Protein AF-A0A6A5AWB8-F1 (afdb_monomer_lite)

Secondary structure (DSSP, 8-state):
-EEEEES-PPP-SSTT-HHHHHHHHHHHHHHTTPPEEEES-HHHHHHHTT-SS--SEEEE---TT-HHHHHHHHHHHHHHHSS-PPP--GGGSSSTTS-S----

Sequence (104 aa):
VCLLVAYNIDECAAEGGLDDKVMELIDLARLHNTPVIFSLSKRKLGKALLKTIRVSCVGVYNVDGANELWADLKKKVAALQANPPPQPDCVTAALEMSECTVLP

Structure (mmCIF, N/CA/C/O backbone):
data_AF-A0A6A5AWB8-F1
#
_entry.id   AF-A0A6A5AWB8-F1
#
loop_
_atom_site.group_PDB
_atom_site.id
_atom_site.type_symbol
_atom_site.label_atom_id
_atom_site.label_alt_id
_atom_site.label_comp_id
_atom_site.label_asym_id
_atom_site.label_entity_id
_atom_site.label_seq_id
_atom_site.pdbx_PDB_ins_code
_atom_site.Cartn_x
_atom_site.Cartn_y
_atom_site.Cartn_z
_atom_site.occupancy
_atom_site.B_iso_or_equiv
_atom_site.auth_seq_id
_atom_site.auth_comp_id
_atom_site.auth_asym_id
_atom_site.auth_atom_id
_atom_site.pdbx_PDB_model_num
ATOM 1 N N . VAL A 1 1 ? -7.026 -7.494 7.578 1.00 82.56 1 VAL A N 1
ATOM 2 C CA . VAL A 1 1 ? -6.302 -7.616 6.296 1.00 82.56 1 VAL A CA 1
ATOM 3 C C . VAL A 1 1 ? -6.437 -6.315 5.517 1.00 82.56 1 VAL A C 1
ATOM 5 O O . VAL A 1 1 ? -7.485 -5.687 5.616 1.00 82.56 1 VAL A O 1
ATOM 8 N N . CYS A 1 2 ? -5.388 -5.881 4.822 1.00 87.44 2 CYS A N 1
ATOM 9 C CA . CYS A 1 2 ? -5.352 -4.667 4.001 1.00 87.44 2 CYS A CA 1
ATOM 10 C C . CYS A 1 2 ? -4.475 -4.878 2.776 1.00 87.44 2 CYS A C 1
ATOM 12 O O . CYS A 1 2 ? -3.475 -5.594 2.866 1.00 87.44 2 CYS A O 1
ATOM 14 N N . LEU A 1 3 ? -4.789 -4.180 1.686 1.00 89.62 3 LEU A N 1
ATOM 15 C CA . LEU A 1 3 ? -3.925 -4.099 0.521 1.00 89.62 3 LEU A CA 1
ATOM 16 C C . LEU A 1 3 ? -3.285 -2.711 0.405 1.00 89.62 3 LEU A C 1
ATOM 18 O O . LEU A 1 3 ? -3.981 -1.700 0.420 1.00 89.62 3 LEU A O 1
ATOM 22 N N . LEU A 1 4 ? -1.960 -2.667 0.272 1.00 89.94 4 LEU A N 1
ATOM 23 C CA . LEU A 1 4 ? -1.191 -1.459 -0.019 1.00 89.94 4 LEU A CA 1
ATOM 24 C C . LEU A 1 4 ? -0.654 -1.529 -1.446 1.00 89.94 4 LEU A C 1
ATOM 26 O O . LEU A 1 4 ? -0.004 -2.505 -1.812 1.00 89.94 4 LEU A O 1
ATOM 30 N N . VAL A 1 5 ? -0.878 -0.480 -2.229 1.00 89.75 5 VAL A N 1
ATOM 31 C CA . VAL A 1 5 ? -0.484 -0.407 -3.640 1.00 89.75 5 VAL A CA 1
ATOM 32 C C . VAL A 1 5 ? 0.388 0.828 -3.862 1.00 89.75 5 VAL A C 1
ATOM 34 O O . VAL A 1 5 ? 0.099 1.901 -3.339 1.00 89.75 5 VAL A O 1
ATOM 37 N N . ALA A 1 6 ? 1.489 0.698 -4.596 1.00 89.00 6 ALA A N 1
ATOM 38 C CA . ALA A 1 6 ? 2.326 1.835 -4.966 1.00 89.00 6 ALA A CA 1
ATOM 39 C C . ALA A 1 6 ? 1.607 2.722 -5.997 1.00 89.00 6 ALA A C 1
ATOM 41 O O . ALA A 1 6 ? 0.996 2.203 -6.922 1.00 89.00 6 ALA A O 1
ATOM 42 N N . TYR A 1 7 ? 1.746 4.050 -5.914 1.00 85.50 7 TYR A N 1
ATOM 43 C CA . TYR A 1 7 ? 1.131 4.961 -6.903 1.00 85.50 7 TYR A CA 1
ATOM 44 C C . TYR A 1 7 ? 1.783 4.931 -8.294 1.00 85.50 7 TYR A C 1
ATOM 46 O O . TYR A 1 7 ? 1.268 5.510 -9.240 1.00 85.50 7 TYR A O 1
ATOM 54 N N . ASN A 1 8 ? 2.970 4.345 -8.411 1.00 84.81 8 ASN A N 1
ATOM 55 C CA . ASN A 1 8 ? 3.755 4.333 -9.637 1.00 84.81 8 ASN A CA 1
ATOM 56 C C . ASN A 1 8 ? 3.954 2.872 -9.997 1.00 84.81 8 ASN A C 1
ATOM 58 O O . ASN A 1 8 ? 4.986 2.346 -9.618 1.00 84.81 8 ASN A O 1
ATOM 62 N N . ILE A 1 9 ? 2.956 2.197 -10.571 1.00 79.19 9 ILE A N 1
ATOM 63 C CA . ILE A 1 9 ? 3.092 0.837 -11.125 1.00 79.19 9 ILE A CA 1
ATOM 64 C C . ILE A 1 9 ? 3.670 0.964 -12.541 1.00 79.19 9 ILE 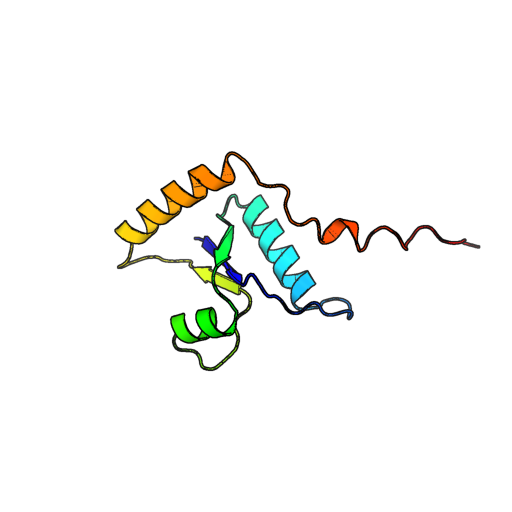A C 1
ATOM 66 O O . ILE A 1 9 ? 3.463 1.983 -13.187 1.00 79.19 9 ILE A O 1
ATOM 70 N N . ASP A 1 10 ? 4.473 -0.015 -12.968 1.00 79.88 10 ASP A N 1
ATOM 71 C CA . ASP A 1 10 ? 4.975 -0.015 -14.349 1.00 79.88 10 ASP A CA 1
ATOM 72 C C . ASP A 1 10 ? 3.893 -0.702 -15.175 1.00 79.88 10 ASP A C 1
ATOM 74 O O . ASP A 1 10 ? 3.542 -1.840 -14.856 1.00 79.88 10 ASP A O 1
ATOM 78 N N . GLU A 1 11 ? 3.368 -0.004 -16.172 1.00 76.62 11 GLU A N 1
ATOM 79 C CA . GLU A 1 11 ? 2.449 -0.574 -17.155 1.00 76.62 11 GLU A CA 1
ATOM 80 C C . GLU A 1 11 ? 3.237 -1.491 -18.088 1.00 76.62 11 GLU A C 1
ATOM 82 O O . GLU A 1 11 ? 4.357 -1.166 -18.506 1.00 76.62 11 GLU A O 1
ATOM 87 N N . CYS A 1 12 ? 2.683 -2.662 -18.384 1.00 76.38 12 CYS A N 1
ATOM 88 C CA . CYS A 1 12 ? 3.315 -3.620 -19.271 1.00 76.38 12 CYS A CA 1
ATOM 89 C C . CYS A 1 12 ? 2.359 -3.923 -20.419 1.00 76.38 12 CYS A C 1
ATOM 91 O O . CYS A 1 12 ? 1.304 -4.496 -20.213 1.00 76.38 12 CYS A O 1
ATOM 93 N N . ALA A 1 13 ? 2.750 -3.590 -21.651 1.00 66.69 13 ALA A N 1
ATOM 94 C CA . ALA A 1 13 ? 1.927 -3.838 -22.841 1.00 66.69 13 ALA A CA 1
ATOM 95 C C . ALA A 1 13 ? 1.800 -5.332 -23.220 1.00 66.69 13 ALA A C 1
ATOM 97 O O . ALA A 1 13 ? 1.239 -5.657 -24.263 1.00 66.69 13 ALA A O 1
ATOM 98 N N . ALA A 1 14 ? 2.379 -6.235 -22.425 1.00 74.56 14 ALA A N 1
ATOM 99 C CA . ALA A 1 14 ? 2.276 -7.673 -22.619 1.00 74.56 14 ALA A CA 1
ATOM 100 C C . ALA A 1 14 ? 1.090 -8.214 -21.816 1.00 74.56 14 ALA A C 1
ATOM 102 O O . ALA A 1 14 ? 0.958 -7.891 -20.638 1.00 74.56 14 ALA A O 1
ATOM 103 N N . GLU A 1 15 ? 0.277 -9.074 -22.434 1.00 74.19 15 GLU A N 1
ATOM 104 C CA . GLU A 1 15 ? -0.847 -9.731 -21.761 1.00 74.19 15 GLU A CA 1
ATOM 105 C C . GLU A 1 15 ? -0.386 -10.479 -20.500 1.00 74.19 15 GLU A C 1
ATOM 107 O O . GLU A 1 15 ? 0.545 -11.292 -20.542 1.00 74.19 15 GLU A O 1
ATOM 112 N N . GLY A 1 16 ? -1.053 -10.225 -19.371 1.00 74.94 16 GLY A N 1
ATOM 113 C CA . GLY A 1 16 ? -0.691 -10.814 -18.083 1.00 74.94 16 GLY A CA 1
ATOM 114 C C . GLY A 1 16 ? 0.439 -10.064 -17.378 1.00 74.94 16 GLY A C 1
ATOM 115 O O . GLY A 1 16 ? 1.203 -10.668 -16.617 1.00 74.94 16 GLY A O 1
ATOM 116 N N . GLY A 1 17 ? 0.543 -8.761 -17.635 1.00 82.94 17 GLY A N 1
ATOM 117 C CA . GLY A 1 17 ? 1.504 -7.865 -17.020 1.00 82.94 17 GLY A CA 1
ATOM 118 C C . GLY A 1 17 ? 1.333 -7.731 -15.505 1.00 82.94 17 GLY A C 1
ATOM 119 O O . GLY A 1 17 ? 0.396 -8.230 -14.872 1.00 82.94 17 GLY A O 1
ATOM 120 N N . LEU A 1 18 ? 2.292 -7.052 -14.876 1.00 82.44 18 LEU A N 1
ATOM 121 C CA . LEU A 1 18 ? 2.237 -6.796 -13.435 1.00 82.44 18 LEU A CA 1
ATOM 122 C C . LEU A 1 18 ? 1.059 -5.882 -13.065 1.00 82.44 18 LEU A C 1
ATOM 124 O O . LEU A 1 18 ? 0.493 -6.018 -11.985 1.00 82.44 18 LEU A O 1
ATOM 128 N N . ASP A 1 19 ? 0.716 -4.956 -13.949 1.00 84.25 19 ASP A N 1
ATOM 129 C CA . ASP A 1 19 ? -0.459 -4.094 -13.899 1.00 84.25 19 ASP A CA 1
ATOM 130 C C . ASP A 1 19 ? -1.765 -4.889 -13.929 1.00 84.25 19 ASP A C 1
ATOM 132 O O . ASP A 1 19 ? -2.573 -4.709 -13.016 1.00 84.25 19 ASP A O 1
ATOM 136 N N . ASP A 1 20 ? -1.920 -5.832 -14.863 1.00 86.31 20 ASP A N 1
ATOM 137 C CA . ASP A 1 20 ? -3.105 -6.702 -14.937 1.00 86.31 20 ASP A CA 1
ATOM 138 C C . ASP A 1 20 ? -3.320 -7.454 -13.620 1.00 86.31 20 ASP A C 1
ATOM 140 O O . ASP A 1 20 ? -4.417 -7.487 -13.059 1.00 86.31 20 ASP A O 1
ATOM 144 N N . LYS A 1 21 ? -2.241 -8.024 -13.069 1.00 87.00 21 LYS A N 1
ATOM 145 C CA . LYS A 1 21 ? -2.299 -8.766 -11.803 1.00 87.00 21 LYS A CA 1
ATOM 146 C C . LYS A 1 21 ? -2.575 -7.886 -10.600 1.00 87.00 21 LYS A C 1
ATOM 148 O O . LYS A 1 21 ? -3.252 -8.324 -9.672 1.00 87.00 21 LYS A O 1
ATOM 153 N N . VAL A 1 22 ? -2.071 -6.657 -10.584 1.00 87.88 22 VAL A N 1
ATOM 154 C CA . VAL A 1 22 ? -2.396 -5.717 -9.507 1.00 87.88 22 VAL A CA 1
ATOM 155 C C . VAL A 1 22 ? -3.851 -5.261 -9.614 1.00 87.88 22 VAL A C 1
ATOM 157 O O . VAL A 1 22 ? -4.504 -5.150 -8.577 1.00 87.88 22 VAL A O 1
ATOM 160 N N . MET A 1 23 ? -4.374 -5.060 -10.825 1.00 86.81 23 MET A N 1
ATOM 161 C CA . MET A 1 23 ? -5.781 -4.726 -11.049 1.00 86.81 23 MET A CA 1
ATOM 162 C C . MET A 1 23 ? -6.702 -5.866 -10.591 1.00 86.81 23 MET A C 1
ATOM 164 O O . MET A 1 23 ? -7.580 -5.629 -9.764 1.00 86.81 23 MET A O 1
ATOM 168 N N . GLU A 1 24 ? -6.406 -7.111 -10.981 1.00 88.56 24 GLU A N 1
ATOM 169 C CA . GLU A 1 24 ? -7.109 -8.314 -10.507 1.00 88.56 24 GLU A CA 1
ATOM 170 C C . GLU A 1 24 ? -7.135 -8.379 -8.968 1.00 88.56 24 GLU A C 1
ATOM 172 O O . GLU A 1 24 ? -8.160 -8.660 -8.345 1.00 88.56 24 GLU A O 1
ATOM 177 N N . LEU A 1 25 ? -6.017 -8.049 -8.319 1.00 88.56 25 LEU A N 1
ATOM 178 C CA . LEU A 1 25 ? -5.908 -8.083 -6.863 1.00 88.56 25 LEU A CA 1
ATOM 179 C C . LEU A 1 25 ? -6.696 -6.956 -6.172 1.00 88.56 25 LEU A C 1
ATOM 181 O O . LEU A 1 25 ? -7.200 -7.147 -5.063 1.00 88.56 25 LEU A O 1
ATOM 185 N N . ILE A 1 26 ? -6.822 -5.793 -6.816 1.00 87.81 26 ILE A N 1
ATOM 186 C CA . ILE A 1 26 ? -7.678 -4.692 -6.356 1.00 87.81 26 ILE A CA 1
ATOM 187 C C . ILE A 1 26 ? -9.152 -5.096 -6.465 1.00 87.81 26 ILE A C 1
ATOM 189 O O . ILE A 1 26 ? -9.911 -4.851 -5.525 1.00 87.81 26 ILE A O 1
ATOM 193 N N . ASP A 1 27 ? -9.547 -5.751 -7.554 1.00 88.38 27 ASP A N 1
ATOM 194 C CA . ASP A 1 27 ? -10.920 -6.216 -7.757 1.00 88.38 27 ASP A CA 1
ATOM 195 C C . ASP A 1 27 ? -11.305 -7.302 -6.751 1.00 88.38 27 ASP A C 1
ATOM 197 O O . ASP A 1 27 ? -12.357 -7.216 -6.112 1.00 88.38 27 ASP A O 1
ATOM 201 N N . LEU A 1 28 ? -10.409 -8.261 -6.500 1.00 88.00 28 LEU A N 1
ATOM 202 C CA . LEU A 1 28 ? -10.587 -9.248 -5.434 1.00 88.00 28 LEU A CA 1
ATOM 203 C C . LEU A 1 28 ? -10.676 -8.579 -4.056 1.00 88.00 28 LEU A C 1
ATOM 205 O O . LEU A 1 28 ? -11.545 -8.920 -3.251 1.00 88.00 28 LEU A O 1
ATOM 209 N N . ALA A 1 29 ? -9.823 -7.593 -3.766 1.00 85.44 29 ALA A N 1
ATOM 210 C CA . ALA A 1 29 ? -9.881 -6.875 -2.496 1.00 85.44 29 ALA A CA 1
ATOM 211 C C . ALA A 1 29 ? -11.222 -6.147 -2.315 1.00 85.44 29 ALA A C 1
ATOM 213 O O . ALA A 1 29 ? -11.795 -6.200 -1.226 1.00 85.44 29 ALA A O 1
ATOM 214 N N . ARG A 1 30 ? -11.759 -5.532 -3.375 1.00 84.06 30 ARG A N 1
ATOM 215 C CA . ARG A 1 30 ? -13.084 -4.892 -3.368 1.00 84.06 30 ARG A CA 1
ATOM 216 C C . ARG A 1 30 ? -14.205 -5.902 -3.149 1.00 84.06 30 ARG A C 1
ATOM 218 O O . ARG A 1 30 ? -15.054 -5.662 -2.296 1.00 84.06 30 ARG A O 1
ATOM 225 N N . LEU A 1 31 ? -14.168 -7.046 -3.835 1.00 86.88 31 LEU A N 1
ATOM 226 C CA . LEU A 1 31 ? -15.141 -8.129 -3.657 1.00 86.88 31 LEU A CA 1
ATOM 227 C C . LEU A 1 31 ? -15.189 -8.616 -2.199 1.00 86.88 31 LEU A C 1
ATOM 229 O O . LEU A 1 31 ? -16.257 -8.874 -1.648 1.00 86.88 31 LEU A O 1
ATOM 233 N N . HIS A 1 32 ? -14.028 -8.682 -1.549 1.00 84.88 32 HIS A N 1
ATOM 234 C CA . HIS A 1 32 ? -13.897 -9.082 -0.150 1.00 84.88 32 HIS A CA 1
ATOM 235 C C . HIS A 1 32 ? -14.025 -7.923 0.855 1.00 84.88 32 HIS A C 1
ATOM 237 O O . HIS A 1 32 ? -13.744 -8.123 2.038 1.00 84.88 32 HIS A O 1
ATOM 243 N N . ASN A 1 33 ? -14.430 -6.719 0.428 1.00 82.50 33 ASN A N 1
ATOM 244 C CA . ASN A 1 33 ? -14.512 -5.511 1.266 1.00 82.50 33 ASN A CA 1
ATOM 245 C C . ASN A 1 33 ? -13.213 -5.211 2.047 1.00 82.50 33 ASN A C 1
ATOM 247 O O . ASN A 1 33 ? -13.226 -4.684 3.161 1.00 82.50 33 ASN A O 1
ATOM 251 N N . THR A 1 34 ? -12.067 -5.576 1.475 1.00 85.19 34 THR A N 1
ATOM 252 C CA . THR A 1 34 ? -10.749 -5.304 2.041 1.00 85.19 34 THR A CA 1
ATOM 253 C C . THR A 1 34 ? -10.296 -3.908 1.614 1.00 85.19 34 THR A C 1
ATOM 255 O O . THR A 1 34 ? -10.317 -3.598 0.422 1.00 85.19 34 THR A O 1
ATOM 258 N N . PRO A 1 35 ? -9.846 -3.052 2.549 1.00 85.44 35 PRO A N 1
ATOM 259 C CA . PRO A 1 35 ? -9.401 -1.711 2.206 1.00 85.44 35 PRO A CA 1
ATOM 260 C C . PRO A 1 35 ? -8.171 -1.768 1.295 1.00 85.44 35 PRO A C 1
ATOM 262 O O . PRO A 1 35 ? -7.155 -2.386 1.631 1.00 85.44 35 PRO A O 1
ATOM 265 N N . VAL A 1 36 ? -8.274 -1.083 0.158 1.00 86.44 36 VAL A N 1
ATOM 266 C CA . VAL A 1 36 ? -7.167 -0.822 -0.765 1.00 86.44 36 VAL A CA 1
ATOM 267 C C . VAL A 1 36 ? -6.654 0.587 -0.511 1.00 86.44 36 VAL A C 1
ATOM 269 O O . VAL A 1 36 ? -7.427 1.546 -0.496 1.00 86.44 36 VAL A O 1
ATOM 272 N N . ILE A 1 37 ? -5.350 0.709 -0.288 1.00 88.12 37 ILE A N 1
ATOM 273 C CA . ILE A 1 37 ? -4.695 1.967 0.058 1.00 88.12 37 ILE A CA 1
ATOM 274 C C . ILE A 1 37 ? -3.540 2.203 -0.904 1.00 88.12 37 ILE A C 1
ATOM 276 O O . ILE A 1 37 ? -2.585 1.427 -0.953 1.00 88.12 37 ILE A O 1
ATOM 280 N N . PHE A 1 38 ? -3.590 3.323 -1.615 1.00 87.88 38 PHE A N 1
ATOM 281 C CA . PHE A 1 38 ? -2.462 3.787 -2.409 1.00 87.88 38 PHE A CA 1
ATOM 282 C C . PHE A 1 38 ? -1.444 4.486 -1.499 1.00 87.88 38 PHE A C 1
ATOM 284 O O . PHE A 1 38 ? -1.773 5.412 -0.760 1.00 87.88 38 PHE A O 1
ATOM 291 N N . SER A 1 39 ? -0.211 3.988 -1.507 1.00 84.25 39 SER A N 1
ATOM 292 C CA . SER A 1 39 ? 0.881 4.390 -0.616 1.00 84.25 39 SER A CA 1
ATOM 293 C C . SER A 1 39 ? 2.053 4.973 -1.415 1.00 84.25 39 SER A C 1
ATOM 295 O O . SER A 1 39 ? 1.881 5.451 -2.528 1.00 84.25 39 SER A O 1
ATOM 297 N N . LEU A 1 40 ? 3.254 4.971 -0.832 1.00 84.25 40 LEU A N 1
ATOM 298 C CA . LEU A 1 40 ? 4.499 5.520 -1.371 1.00 84.25 40 LEU A CA 1
ATOM 299 C C . LEU A 1 40 ? 4.944 4.855 -2.692 1.00 84.25 40 LEU A C 1
ATOM 301 O O . LEU A 1 40 ? 4.408 3.844 -3.135 1.00 84.25 40 LEU A O 1
ATOM 305 N N . SER A 1 41 ? 6.008 5.389 -3.302 1.00 89.44 41 SER A N 1
ATOM 306 C CA . SER A 1 41 ? 6.622 4.791 -4.495 1.00 89.44 41 SER A CA 1
ATOM 307 C C . SER A 1 41 ? 7.200 3.399 -4.221 1.00 89.44 41 SER A C 1
ATOM 309 O O . SER A 1 41 ? 7.625 3.108 -3.099 1.00 89.44 41 SER A O 1
ATOM 311 N N . LYS A 1 42 ? 7.342 2.567 -5.265 1.00 88.69 42 LYS A N 1
ATOM 312 C CA . LYS A 1 42 ? 7.845 1.184 -5.135 1.00 88.69 42 LYS A CA 1
ATOM 313 C C . LYS A 1 42 ? 9.167 1.057 -4.380 1.00 88.69 42 LYS A C 1
ATOM 315 O O . LYS A 1 42 ? 9.386 0.090 -3.654 1.00 88.69 42 LYS A O 1
ATOM 320 N N . ARG A 1 43 ? 10.076 2.028 -4.560 1.00 90.69 43 ARG A N 1
ATOM 321 C CA . ARG A 1 43 ? 11.373 2.061 -3.859 1.00 90.69 43 ARG A CA 1
ATOM 322 C C . ARG A 1 43 ? 11.201 2.337 -2.368 1.00 90.69 43 ARG A C 1
ATOM 324 O O . ARG A 1 43 ? 11.915 1.757 -1.559 1.00 90.69 43 ARG A O 1
ATOM 331 N N . LYS A 1 44 ? 10.291 3.243 -2.002 1.00 91.75 44 LYS A N 1
ATOM 332 C CA . LYS A 1 44 ? 10.018 3.575 -0.600 1.00 91.75 44 LYS A CA 1
ATOM 333 C C . LYS A 1 44 ? 9.257 2.445 0.093 1.00 91.75 44 LYS A C 1
ATOM 335 O O . LYS A 1 44 ? 9.609 2.121 1.219 1.00 91.75 44 LYS A O 1
ATOM 340 N N . LEU A 1 45 ? 8.302 1.810 -0.591 1.00 90.56 45 LEU A N 1
ATOM 341 C CA . LEU A 1 45 ? 7.610 0.619 -0.087 1.00 90.56 45 LEU A CA 1
ATOM 342 C C . LEU A 1 45 ? 8.580 -0.540 0.165 1.00 90.56 45 LEU A C 1
ATOM 344 O O . LEU A 1 45 ? 8.584 -1.098 1.256 1.00 90.56 45 LEU A O 1
ATOM 348 N N . GLY A 1 46 ? 9.465 -0.840 -0.791 1.00 92.00 46 GLY A N 1
ATOM 349 C CA . GLY A 1 46 ? 10.511 -1.847 -0.597 1.00 92.00 46 GLY A CA 1
ATOM 350 C C . GLY A 1 46 ? 11.401 -1.541 0.609 1.00 92.00 46 GLY A C 1
ATOM 351 O O . GLY A 1 46 ? 11.573 -2.391 1.480 1.00 92.00 46 GLY A O 1
ATOM 352 N N . LYS A 1 47 ? 11.878 -0.293 0.728 1.00 93.19 47 LYS A N 1
ATOM 353 C CA . LYS A 1 47 ? 12.672 0.152 1.886 1.00 93.19 47 LYS A CA 1
ATOM 354 C C . LYS A 1 47 ? 11.917 0.038 3.213 1.00 93.19 47 LYS A C 1
ATOM 356 O O . LYS A 1 47 ? 12.523 -0.367 4.198 1.00 93.19 47 LYS A O 1
ATOM 361 N N . ALA A 1 48 ? 10.623 0.359 3.242 1.00 90.31 48 ALA A N 1
ATOM 362 C CA . ALA A 1 48 ? 9.786 0.232 4.438 1.00 90.31 48 ALA A CA 1
ATOM 363 C C . ALA A 1 48 ? 9.636 -1.229 4.895 1.00 90.31 48 ALA A C 1
ATOM 365 O O . ALA A 1 48 ? 9.520 -1.491 6.086 1.00 90.31 48 ALA A O 1
ATOM 366 N N . LEU A 1 49 ? 9.703 -2.177 3.958 1.00 91.06 49 LEU A N 1
ATOM 367 C CA . LEU A 1 49 ? 9.708 -3.616 4.229 1.00 91.06 49 LEU A CA 1
ATOM 368 C C . LEU A 1 49 ? 11.114 -4.201 4.437 1.00 91.06 49 LEU A C 1
ATOM 370 O O . LEU A 1 49 ? 11.268 -5.422 4.465 1.00 91.06 49 LEU A O 1
ATOM 374 N N . LEU A 1 50 ? 12.147 -3.355 4.535 1.00 93.81 50 LEU A N 1
ATOM 375 C CA . LEU A 1 50 ? 13.554 -3.766 4.627 1.00 93.81 50 LEU A CA 1
ATOM 376 C C . LEU A 1 50 ? 13.998 -4.650 3.447 1.00 93.81 50 LEU A C 1
ATOM 378 O O 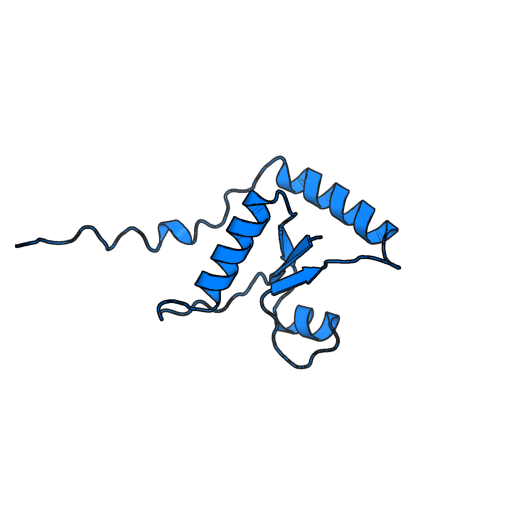. LE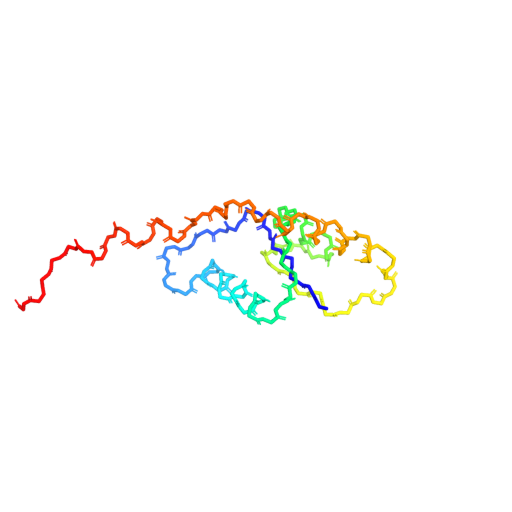U A 1 50 ? 14.842 -5.537 3.581 1.00 93.81 50 LEU A O 1
ATOM 382 N N . LYS A 1 51 ? 13.429 -4.406 2.263 1.00 92.44 51 LYS A N 1
ATOM 383 C CA . LYS A 1 51 ? 13.802 -5.063 1.010 1.00 92.44 51 LYS A CA 1
ATOM 384 C C . LYS A 1 51 ? 14.533 -4.083 0.095 1.00 92.44 51 LYS A C 1
ATOM 386 O O . LYS A 1 51 ? 14.171 -2.916 -0.030 1.00 92.44 51 LYS A O 1
ATOM 391 N N . THR A 1 52 ? 15.560 -4.578 -0.589 1.00 92.50 52 THR A N 1
ATOM 392 C CA . THR A 1 52 ? 16.342 -3.806 -1.572 1.00 92.50 52 THR A CA 1
ATOM 393 C C . THR A 1 52 ? 15.658 -3.714 -2.940 1.00 92.50 52 THR A C 1
ATOM 395 O O . THR A 1 52 ? 16.103 -2.959 -3.805 1.00 92.50 52 THR A O 1
ATOM 398 N N . ILE A 1 53 ? 14.564 -4.455 -3.134 1.00 91.94 53 ILE A N 1
ATOM 399 C CA . ILE A 1 53 ? 13.803 -4.522 -4.382 1.00 91.94 53 ILE A CA 1
ATOM 400 C C . ILE A 1 53 ? 12.680 -3.481 -4.439 1.00 91.94 53 ILE A C 1
ATOM 402 O O . ILE A 1 53 ? 12.245 -2.932 -3.426 1.00 91.94 53 ILE A O 1
ATOM 406 N N . ARG A 1 54 ? 12.189 -3.215 -5.652 1.00 89.75 54 ARG A N 1
ATOM 407 C CA . ARG A 1 54 ? 10.988 -2.404 -5.885 1.00 89.75 54 ARG A CA 1
ATOM 408 C C . ARG A 1 54 ? 9.756 -3.267 -5.625 1.00 89.75 54 ARG A C 1
ATOM 410 O O . ARG A 1 54 ? 9.655 -4.346 -6.193 1.00 89.75 54 ARG A O 1
ATOM 417 N N . VAL A 1 55 ? 8.835 -2.783 -4.795 1.00 89.94 55 VAL A N 1
ATOM 418 C CA . VAL A 1 55 ? 7.613 -3.516 -4.434 1.00 89.94 55 VAL A CA 1
ATOM 419 C C . VAL A 1 55 ? 6.393 -2.756 -4.944 1.00 89.94 55 VAL A C 1
ATOM 421 O O . VAL A 1 55 ? 6.217 -1.592 -4.592 1.00 89.94 55 VAL A O 1
ATOM 424 N N . SER A 1 56 ? 5.578 -3.402 -5.780 1.00 88.81 56 SER A N 1
ATOM 425 C CA . SER A 1 56 ? 4.382 -2.791 -6.384 1.00 88.81 56 SER A CA 1
ATOM 426 C C . SER A 1 56 ? 3.159 -2.855 -5.470 1.00 88.81 56 SER A C 1
ATOM 428 O O . SER A 1 56 ? 2.442 -1.868 -5.344 1.00 88.81 56 SER A O 1
ATOM 430 N N . CYS A 1 57 ? 2.942 -3.982 -4.793 1.00 89.69 57 CYS A N 1
ATOM 431 C CA . CYS A 1 57 ? 1.821 -4.181 -3.879 1.00 89.69 57 CYS A CA 1
ATOM 432 C C . CYS A 1 57 ? 2.237 -5.011 -2.658 1.00 89.69 57 CYS A C 1
ATOM 434 O O . CYS A 1 57 ? 3.171 -5.812 -2.724 1.00 89.69 57 CYS A O 1
ATOM 436 N N . VAL A 1 58 ? 1.550 -4.811 -1.534 1.00 91.06 58 VAL A N 1
ATOM 437 C CA . VAL A 1 58 ? 1.819 -5.472 -0.252 1.00 91.06 58 VAL A CA 1
ATOM 438 C C . VAL A 1 58 ? 0.499 -5.815 0.425 1.00 91.06 58 VAL A C 1
ATOM 440 O O . VAL A 1 58 ? -0.328 -4.935 0.656 1.00 91.06 58 VAL A O 1
ATOM 443 N N . GLY A 1 59 ? 0.318 -7.084 0.783 1.00 91.19 59 GLY A N 1
ATOM 444 C CA . GLY A 1 59 ? -0.798 -7.533 1.609 1.00 91.19 59 GLY A CA 1
ATOM 445 C C . GLY A 1 59 ? -0.403 -7.564 3.082 1.00 91.19 59 GLY A C 1
ATOM 446 O O . GLY A 1 59 ? 0.537 -8.261 3.458 1.00 91.19 59 GLY A O 1
ATOM 447 N N . VAL A 1 60 ? -1.128 -6.833 3.926 1.00 89.94 60 VAL A N 1
ATOM 448 C CA . VAL A 1 60 ? -0.961 -6.886 5.383 1.00 89.94 60 VAL A CA 1
ATOM 449 C C . VAL A 1 60 ? -2.059 -7.770 5.955 1.00 89.94 60 VAL A C 1
ATOM 451 O O . VAL A 1 60 ? -3.219 -7.359 6.031 1.00 89.94 60 VAL A O 1
ATOM 454 N N . TYR A 1 61 ? -1.712 -8.999 6.342 1.00 90.19 61 TYR A N 1
ATOM 455 C CA . TYR A 1 61 ? -2.676 -9.935 6.927 1.00 90.19 61 TYR A CA 1
ATOM 456 C C . TYR A 1 61 ? -2.892 -9.663 8.416 1.00 90.19 61 TYR A C 1
ATOM 458 O O . TYR A 1 61 ? -4.032 -9.528 8.865 1.00 90.19 61 TYR A O 1
ATOM 466 N N . ASN A 1 62 ? -1.788 -9.501 9.144 1.00 89.38 62 ASN A N 1
ATOM 467 C CA . ASN A 1 62 ? -1.772 -9.312 10.581 1.00 89.38 62 ASN A CA 1
ATOM 468 C C . ASN A 1 62 ? -1.047 -8.008 10.955 1.00 89.38 62 ASN A C 1
ATOM 470 O O . ASN A 1 62 ? -0.048 -7.646 10.339 1.00 89.38 62 ASN A O 1
ATOM 474 N N . VAL A 1 63 ? -1.590 -7.300 11.940 1.00 87.75 63 VAL A N 1
ATOM 475 C CA . VAL A 1 63 ? -1.183 -5.964 12.417 1.00 87.75 63 VAL A CA 1
ATOM 476 C C . VAL A 1 63 ? -0.829 -5.985 13.906 1.00 87.75 63 VAL A C 1
ATOM 478 O O . VAL A 1 63 ? -0.827 -4.948 14.573 1.00 87.75 63 VAL A O 1
ATOM 481 N N . ASP A 1 64 ? -0.512 -7.169 14.426 1.00 90.38 64 ASP A N 1
ATOM 482 C CA . ASP A 1 64 ? -0.019 -7.345 15.786 1.00 90.38 64 ASP A CA 1
ATOM 483 C C . ASP A 1 64 ? 1.179 -6.422 16.056 1.00 90.38 64 ASP A C 1
ATOM 485 O O . ASP A 1 64 ? 2.148 -6.373 15.298 1.00 90.38 64 ASP A O 1
ATOM 489 N N . GLY A 1 65 ? 1.077 -5.640 17.132 1.00 89.50 65 GLY A N 1
ATOM 490 C CA . GLY A 1 65 ? 2.077 -4.641 17.525 1.00 89.50 65 GLY A CA 1
ATOM 491 C C . GLY A 1 65 ? 1.863 -3.229 16.961 1.00 89.50 65 GLY A C 1
ATOM 492 O O . GLY A 1 65 ? 2.489 -2.295 17.449 1.00 89.50 65 GLY A O 1
ATOM 493 N N . ALA A 1 66 ? 0.955 -3.033 15.997 1.00 89.94 66 ALA A N 1
ATOM 494 C CA . ALA A 1 66 ? 0.649 -1.721 15.407 1.00 89.94 66 ALA A CA 1
ATOM 495 C C . ALA A 1 66 ? -0.859 -1.409 15.385 1.00 89.94 66 ALA A C 1
ATOM 497 O O . ALA A 1 66 ? -1.343 -0.659 14.534 1.00 89.94 66 ALA A O 1
ATOM 498 N N . ASN A 1 67 ? -1.620 -1.995 16.313 1.00 89.50 67 ASN A N 1
ATOM 499 C CA . ASN A 1 67 ? -3.083 -1.972 16.280 1.00 89.50 67 ASN A CA 1
ATOM 500 C C . ASN A 1 67 ? -3.677 -0.554 16.417 1.00 89.50 67 ASN A C 1
ATOM 502 O O . ASN A 1 67 ? -4.670 -0.244 15.762 1.00 89.50 67 ASN A O 1
ATOM 506 N N . GLU A 1 68 ? -3.050 0.323 17.208 1.00 92.19 68 GLU A N 1
ATOM 507 C CA . GLU A 1 68 ? -3.471 1.726 17.367 1.00 92.19 68 GLU A CA 1
ATOM 508 C C . GLU A 1 68 ? -3.300 2.520 16.063 1.00 92.19 68 GLU A C 1
ATOM 510 O O . GLU A 1 68 ? -4.261 3.090 15.544 1.00 92.19 68 GLU A O 1
ATOM 515 N N . LEU A 1 69 ? -2.104 2.457 15.464 1.00 89.88 69 LEU A N 1
ATOM 516 C CA . LEU A 1 69 ? -1.810 3.064 14.160 1.00 89.88 69 LEU A CA 1
ATOM 517 C C . LEU A 1 69 ? -2.750 2.535 13.071 1.00 89.88 69 LEU A C 1
ATOM 519 O O . LEU A 1 69 ? -3.240 3.292 12.232 1.00 89.88 69 LEU A O 1
ATOM 5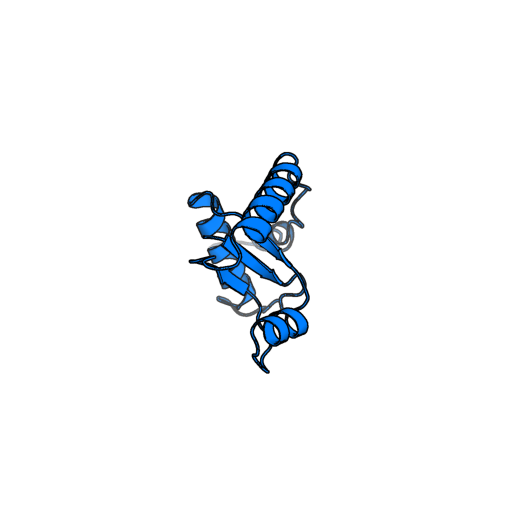23 N N . TRP A 1 70 ? -3.026 1.230 13.096 1.00 89.69 70 TRP A N 1
ATOM 524 C CA . TRP A 1 70 ? -3.945 0.587 12.169 1.00 89.69 70 TRP A CA 1
ATOM 525 C C . TRP A 1 70 ? -5.394 1.053 12.357 1.00 89.69 70 TRP A C 1
ATOM 527 O O . TRP A 1 70 ? -6.113 1.243 11.374 1.00 89.69 70 TRP A O 1
ATOM 537 N N . ALA A 1 71 ? -5.845 1.262 13.595 1.00 90.31 71 ALA A N 1
ATOM 538 C CA . ALA A 1 71 ? -7.179 1.778 13.881 1.00 90.31 71 ALA A CA 1
ATOM 539 C C . ALA A 1 71 ? -7.366 3.201 13.338 1.00 90.31 71 ALA A C 1
ATOM 541 O O . ALA A 1 71 ? -8.377 3.483 12.691 1.00 90.31 71 ALA A O 1
ATOM 542 N N . ASP A 1 72 ? -6.380 4.074 13.532 1.00 91.31 72 ASP A N 1
ATOM 543 C CA . ASP A 1 72 ? -6.426 5.444 13.018 1.00 91.31 72 ASP A CA 1
ATOM 544 C C . ASP A 1 72 ? -6.351 5.498 11.495 1.00 91.31 72 ASP A C 1
ATOM 546 O O . ASP A 1 72 ? -7.071 6.268 10.853 1.00 91.31 72 ASP A O 1
ATOM 550 N N . LEU A 1 73 ? -5.531 4.636 10.898 1.00 88.62 73 LEU A N 1
ATOM 551 C CA . LEU A 1 73 ? -5.458 4.496 9.453 1.00 88.62 73 LEU A CA 1
ATOM 552 C C . LEU A 1 73 ? -6.791 3.999 8.876 1.00 88.62 73 LEU A C 1
ATOM 554 O O . LEU A 1 73 ? -7.277 4.593 7.918 1.00 88.62 73 LEU A O 1
ATOM 558 N N . LYS A 1 74 ? -7.448 3.008 9.494 1.00 87.25 74 LYS A N 1
ATOM 559 C CA . LYS A 1 74 ? -8.791 2.561 9.080 1.00 87.25 74 LYS A CA 1
ATOM 560 C C . LYS A 1 74 ? -9.827 3.682 9.129 1.00 87.25 74 LYS A C 1
ATOM 562 O O . LYS A 1 74 ? -10.608 3.805 8.193 1.00 87.25 74 LYS A O 1
ATOM 567 N N . LYS A 1 75 ? -9.821 4.521 10.171 1.00 88.31 75 LYS A N 1
ATOM 568 C CA . LYS A 1 75 ? -10.736 5.676 10.266 1.00 88.31 75 LYS A CA 1
ATOM 569 C C . LYS A 1 75 ? -10.518 6.661 9.116 1.00 88.31 75 LYS A C 1
ATOM 571 O O . LYS A 1 75 ? -11.480 7.086 8.484 1.00 88.31 75 LYS A O 1
ATOM 576 N N . LYS A 1 76 ? -9.255 6.995 8.822 1.00 87.12 76 LYS A N 1
ATOM 577 C CA . LYS A 1 76 ? -8.899 7.902 7.717 1.00 87.12 76 LYS A CA 1
ATOM 578 C C . LYS A 1 76 ? -9.290 7.320 6.362 1.00 87.12 76 LYS A C 1
ATOM 580 O O . LYS A 1 76 ? -9.853 8.026 5.535 1.00 87.12 76 LYS A O 1
ATOM 585 N N . VAL A 1 77 ? -9.021 6.034 6.152 1.00 85.31 77 VAL A N 1
ATOM 586 C CA . VAL A 1 77 ? -9.357 5.335 4.909 1.00 85.31 77 VAL A CA 1
ATOM 587 C C . VAL A 1 77 ? -10.868 5.260 4.718 1.00 85.31 77 VAL A C 1
ATOM 589 O O . VAL A 1 77 ? -11.339 5.591 3.640 1.00 85.31 77 VAL A O 1
ATOM 592 N N . ALA A 1 78 ? -11.636 4.937 5.761 1.00 81.94 78 ALA A N 1
ATOM 593 C CA . ALA A 1 78 ? -13.096 4.918 5.691 1.00 81.94 78 ALA A CA 1
ATOM 594 C C . ALA A 1 78 ? -13.682 6.297 5.341 1.00 81.94 78 ALA A C 1
ATOM 596 O O . ALA A 1 78 ? -14.586 6.388 4.515 1.00 81.94 78 ALA A O 1
ATOM 597 N N . ALA A 1 79 ? -13.134 7.377 5.910 1.00 84.00 79 ALA A N 1
ATOM 598 C CA . ALA A 1 79 ? -13.560 8.739 5.585 1.00 84.00 79 ALA A CA 1
ATOM 599 C C . ALA A 1 79 ? -13.265 9.122 4.123 1.00 84.00 79 ALA A C 1
ATOM 601 O O . ALA A 1 79 ? -14.069 9.804 3.494 1.00 84.00 79 ALA A O 1
ATOM 602 N N . LEU A 1 80 ? -12.132 8.669 3.574 1.00 82.00 80 LEU A N 1
ATOM 603 C CA . LEU A 1 80 ? -11.736 8.944 2.189 1.00 82.00 80 LEU A CA 1
ATOM 604 C C . LEU A 1 80 ? -12.431 8.033 1.169 1.00 82.00 80 LEU A C 1
ATOM 606 O O . LEU A 1 80 ? -12.629 8.441 0.035 1.00 82.00 80 LEU A O 1
ATOM 610 N N . GLN A 1 81 ? -12.812 6.816 1.555 1.00 70.75 81 GLN A N 1
ATOM 611 C CA . GLN A 1 81 ? -13.511 5.871 0.680 1.00 70.75 81 GLN A CA 1
ATOM 612 C C . GLN A 1 81 ? -15.022 6.148 0.579 1.00 70.75 81 GLN A C 1
ATOM 614 O O . GLN A 1 81 ? -15.651 5.676 -0.363 1.00 70.75 81 GLN A O 1
ATOM 619 N N . ALA A 1 82 ? -15.604 6.925 1.505 1.00 62.53 82 ALA A N 1
ATOM 620 C CA . ALA A 1 82 ? -17.023 7.306 1.489 1.00 62.53 82 ALA A CA 1
ATOM 621 C C . ALA A 1 82 ? -17.400 8.263 0.340 1.00 62.53 82 ALA A C 1
ATOM 623 O O . ALA A 1 82 ? -18.547 8.281 -0.096 1.00 62.53 82 ALA A O 1
ATOM 62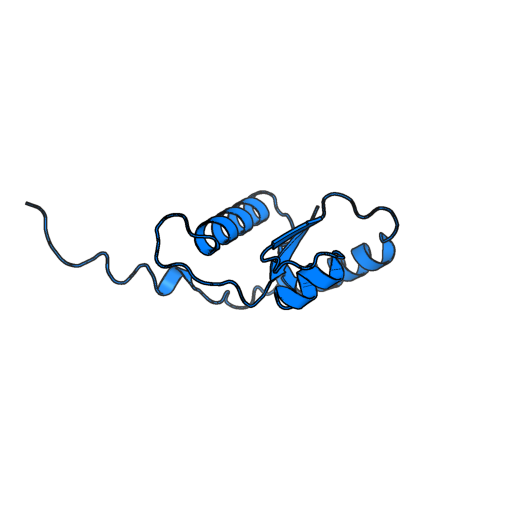4 N N . ASN A 1 83 ? -16.435 9.031 -0.166 1.00 51.03 83 ASN A N 1
ATOM 625 C CA . ASN A 1 83 ? -16.515 9.721 -1.448 1.00 51.03 83 ASN A CA 1
ATOM 626 C C . ASN A 1 83 ? -15.419 9.109 -2.307 1.00 51.03 83 ASN A C 1
ATOM 628 O O . ASN A 1 83 ? -14.286 9.582 -2.209 1.00 51.03 83 ASN A O 1
ATOM 632 N N . PRO A 1 84 ? -15.687 8.044 -3.084 1.00 53.91 84 PRO A N 1
ATOM 633 C CA . PRO A 1 84 ? -14.674 7.554 -3.994 1.00 53.91 84 PRO A CA 1
ATOM 634 C C . PRO A 1 84 ? -14.314 8.733 -4.909 1.00 53.91 84 PRO A C 1
ATOM 636 O O . PRO A 1 84 ? -15.189 9.208 -5.639 1.00 53.91 84 PRO A O 1
ATOM 639 N N . PRO A 1 85 ? -13.077 9.272 -4.865 1.00 47.19 85 PRO A N 1
ATOM 640 C CA . PRO A 1 85 ? -12.639 10.116 -5.960 1.00 47.19 85 PRO A CA 1
ATOM 641 C C . PRO A 1 85 ? -12.828 9.293 -7.239 1.00 47.19 85 PRO A C 1
ATOM 643 O O . PRO A 1 85 ? -12.695 8.061 -7.165 1.00 47.19 85 PRO A O 1
ATOM 646 N N . PRO A 1 86 ? -13.167 9.923 -8.381 1.00 44.75 86 PRO A N 1
ATOM 647 C CA . PRO A 1 86 ? -13.122 9.223 -9.654 1.00 44.75 86 PRO A CA 1
ATOM 648 C C . PRO A 1 86 ? -11.780 8.502 -9.680 1.00 44.75 86 PRO A C 1
ATOM 650 O O . PRO A 1 86 ? -10.722 9.113 -9.484 1.00 44.75 86 PRO A O 1
ATOM 653 N N . GLN A 1 87 ? -11.857 7.174 -9.728 1.00 48.06 87 GLN A N 1
ATOM 654 C CA . GLN A 1 87 ? -10.678 6.340 -9.862 1.00 48.06 87 GLN A CA 1
ATOM 655 C C . GLN A 1 87 ? -9.954 6.922 -11.091 1.00 48.06 87 GLN A C 1
ATOM 657 O O . GLN A 1 87 ? -10.631 7.364 -12.014 1.00 48.06 87 GLN A O 1
ATOM 662 N N . PRO A 1 88 ? -8.622 7.021 -11.155 1.00 45.91 88 PRO A N 1
ATOM 663 C CA . PRO A 1 88 ? -8.011 7.175 -12.462 1.00 45.91 88 PRO A CA 1
ATOM 664 C C . PRO A 1 88 ? -8.454 5.948 -13.262 1.00 45.91 88 PRO A C 1
ATOM 666 O O . PRO A 1 88 ? -8.035 4.829 -12.965 1.00 45.91 88 PRO A O 1
ATOM 669 N N . ASP A 1 89 ? -9.399 6.150 -14.175 1.00 43.47 89 ASP A N 1
ATOM 670 C CA . ASP A 1 89 ? -9.990 5.112 -15.002 1.00 43.47 89 ASP A CA 1
ATOM 671 C C . ASP A 1 89 ? -8.922 4.655 -16.003 1.00 43.47 89 ASP A C 1
ATOM 673 O O . ASP A 1 89 ? -8.963 4.988 -17.183 1.00 43.47 89 ASP A O 1
ATOM 677 N N . CYS A 1 90 ? -7.916 3.897 -15.563 1.00 44.75 90 CYS A N 1
ATOM 678 C CA . CYS A 1 90 ? -6.980 3.273 -16.500 1.00 44.75 90 CYS A CA 1
ATOM 679 C C . CYS A 1 90 ? -7.692 2.247 -17.402 1.00 44.75 90 CYS A C 1
ATOM 681 O O . CYS A 1 90 ? -7.201 1.931 -18.479 1.00 44.75 90 CYS A O 1
ATOM 683 N N . VAL A 1 91 ? -8.902 1.812 -17.033 1.00 43.72 91 VAL A N 1
ATOM 684 C CA . VAL A 1 91 ? -9.766 0.959 -17.862 1.00 43.72 91 VAL A CA 1
ATOM 685 C C . VAL A 1 91 ? -10.490 1.689 -19.002 1.00 43.72 91 VAL A C 1
ATOM 687 O O . VAL A 1 91 ? -11.001 1.014 -19.891 1.00 43.72 91 VAL A O 1
ATOM 690 N N . THR A 1 92 ? -10.482 3.026 -19.072 1.00 37.16 92 THR A N 1
ATOM 691 C CA . THR A 1 92 ? -11.065 3.736 -20.234 1.00 37.16 92 THR A CA 1
ATOM 692 C C . THR A 1 92 ? -10.062 3.909 -21.383 1.00 37.16 92 THR A C 1
ATOM 694 O O . THR A 1 92 ? -10.461 4.221 -22.498 1.00 37.16 92 THR A O 1
ATOM 697 N N . ALA A 1 93 ? -8.767 3.638 -21.175 1.00 37.69 93 ALA A N 1
ATOM 698 C CA . ALA A 1 93 ? -7.769 3.715 -22.249 1.00 37.69 93 ALA A CA 1
ATOM 699 C C . ALA A 1 93 ? -7.570 2.399 -23.030 1.00 37.69 93 ALA A C 1
ATOM 701 O O . ALA A 1 93 ? -6.976 2.426 -24.103 1.00 37.69 93 ALA A O 1
ATOM 702 N N . ALA A 1 94 ? -8.067 1.257 -22.535 1.00 40.19 94 ALA A N 1
ATOM 703 C CA . ALA A 1 94 ? -7.895 -0.039 -23.207 1.00 40.19 94 ALA A CA 1
ATOM 704 C C . ALA A 1 94 ? -9.128 -0.513 -24.003 1.00 40.19 94 ALA A C 1
ATOM 706 O O . ALA A 1 94 ? -9.016 -1.446 -24.795 1.00 40.19 94 ALA A O 1
ATOM 707 N N . LEU A 1 95 ? -10.298 0.114 -23.827 1.00 37.69 95 LEU A N 1
ATOM 708 C CA . LEU A 1 95 ? -11.540 -0.317 -24.488 1.00 37.69 95 LEU A CA 1
ATOM 709 C C . LEU A 1 95 ? -11.901 0.461 -25.764 1.00 37.69 95 LEU A C 1
ATOM 711 O O . LEU A 1 95 ? -12.789 0.022 -26.487 1.00 37.69 95 LEU A O 1
ATOM 715 N N . GLU A 1 96 ? -11.170 1.516 -26.133 1.00 41.81 96 GLU A N 1
ATOM 716 C CA . GLU A 1 96 ? -11.333 2.169 -27.444 1.00 41.81 96 GLU A CA 1
ATOM 717 C C . GLU A 1 96 ? -10.284 1.716 -28.473 1.00 41.81 96 GLU A C 1
ATOM 719 O O . GLU A 1 96 ? -9.647 2.548 -29.100 1.00 41.81 96 GLU A O 1
ATOM 724 N N . MET A 1 97 ? -10.093 0.407 -28.683 1.00 46.00 97 MET A N 1
ATOM 725 C CA . MET A 1 97 ? -9.550 -0.120 -29.958 1.00 46.00 97 MET A CA 1
ATOM 726 C C . MET A 1 97 ? -10.053 -1.534 -30.329 1.00 46.00 97 MET A C 1
ATOM 728 O O . MET A 1 97 ? -9.502 -2.151 -31.236 1.00 46.00 97 MET A O 1
ATOM 732 N N . SER A 1 98 ? -11.124 -2.053 -29.707 1.00 47.97 98 SER A N 1
ATOM 733 C CA . SER A 1 98 ? -11.733 -3.338 -30.122 1.00 47.97 98 SER A CA 1
ATOM 734 C C . SER A 1 98 ? -13.034 -3.194 -30.929 1.00 47.97 98 SER A C 1
ATOM 736 O O . SER A 1 98 ? -13.736 -4.180 -31.146 1.00 47.97 98 SER A O 1
ATOM 738 N N . GLU A 1 99 ? -13.335 -2.001 -31.443 1.00 41.41 99 GLU A N 1
ATOM 739 C CA . GLU A 1 99 ? -14.347 -1.800 -32.489 1.00 41.41 99 GLU A CA 1
ATOM 740 C C . GLU A 1 99 ? -13.687 -1.249 -33.757 1.00 41.41 99 GLU A C 1
ATOM 742 O O . GLU A 1 99 ? -13.939 -0.140 -34.216 1.00 41.41 99 GLU A O 1
ATOM 747 N N . CYS A 1 100 ? -12.801 -2.041 -34.358 1.00 33.25 100 CYS A N 1
ATOM 748 C CA . CYS A 1 100 ? -12.535 -1.901 -35.781 1.00 33.25 100 CYS A CA 1
ATOM 749 C C . CYS A 1 100 ? -12.261 -3.263 -36.418 1.00 33.25 100 CYS A C 1
ATOM 751 O O . CYS A 1 100 ? -11.129 -3.716 -36.538 1.00 33.25 100 CYS A O 1
ATOM 753 N N . THR A 1 101 ? -13.359 -3.815 -36.931 1.00 40.69 101 THR A N 1
ATOM 754 C CA . THR A 1 101 ? -13.422 -4.432 -38.261 1.00 40.69 101 THR A CA 1
ATOM 755 C C . THR A 1 101 ? -13.295 -5.961 -38.335 1.00 40.69 101 THR A C 1
ATOM 757 O O . THR A 1 101 ? -12.223 -6.515 -38.536 1.00 40.69 101 THR A O 1
ATOM 760 N N . VAL A 1 102 ? -14.488 -6.578 -38.296 1.00 34.41 102 VAL A N 1
ATOM 761 C CA . VAL A 1 102 ? -15.022 -7.563 -39.267 1.00 34.41 102 VAL A CA 1
ATOM 762 C C . VAL A 1 102 ? -14.416 -8.979 -39.261 1.00 34.41 102 VAL A C 1
ATOM 764 O O . VAL A 1 102 ? -13.371 -9.244 -39.839 1.00 34.41 102 VAL A O 1
ATOM 767 N N . LEU A 1 103 ? -15.197 -9.915 -38.705 1.00 32.47 103 LEU A N 1
ATOM 768 C CA . LEU A 1 103 ? -15.519 -11.189 -39.373 1.00 32.47 103 LEU A CA 1
ATOM 769 C C . LEU A 1 103 ? -16.522 -10.909 -40.512 1.00 32.47 103 LEU A C 1
ATOM 771 O O . LEU A 1 103 ? -17.363 -10.024 -40.315 1.00 32.47 103 LEU A O 1
ATOM 775 N N . PRO A 1 104 ? -16.566 -11.675 -41.619 1.00 45.19 104 PRO A N 1
ATOM 776 C CA . PRO A 1 104 ? -15.866 -12.931 -41.911 1.00 45.19 104 PRO A CA 1
ATOM 777 C C . PRO A 1 104 ? -14.793 -12.842 -43.012 1.00 45.19 104 PRO A C 1
ATOM 779 O O . PRO A 1 104 ? -14.803 -11.870 -43.800 1.00 45.19 104 PRO A O 1
#

Radius of gyration: 16.73 Å; chains: 1; bounding box: 33×23×59 Å

InterPro domains:
  IPR029064 Ribosomal protein eL30-like superfamily [G3DSA:3.30.1330.30] (2-82)
  IPR029064 Ribosomal protein eL30-like s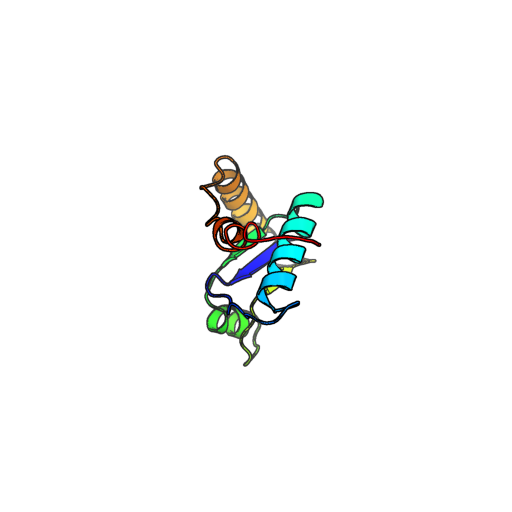uperfamily [SSF55315] (3-79)

Foldseek 3Di:
DAKEFEPDDDDDPDPPDPVVVVVVVVVVCVVVVHQYHHDHFQCVVCVVVVHNDRHGMDDDPDCPPNVVVVVVVVVVSVVQVVPPDPDPPPVVVPPPPPPDDDDD

pLDDT: mean 77.12, std 18.74, range [32.47, 93.81]

Organism: Aphanomyces astaci (NCBI:txid112090)